Protein AF-A0A7V9B8F8-F1 (afdb_monomer_lite)

Radius of gyration: 20.04 Å; chains: 1; bounding box: 40×35×58 Å

Secondary structure (DSSP, 8-state):
-HHHHHHHHHHHHTTSTT-----------PPPP----TT--PPTT-S-------SSTTSSHHHHHHHHHHHHHHTT---------TT--HHHHHTT--SPPPEETTEEPPPP-

Foldseek 3Di:
DVVVVVVVVCVVCVPPPPDPDDDDDDADDDAQPPPDPVPDDDDPPDRDDDDQDDPDPPPCSLVVQQVVQVVCVVSVDDGDGDDPDPPDDSNCVVVVHPDDFDDDPNDTDGDDD

Structure (mmCIF, N/CA/C/O backbone):
data_AF-A0A7V9B8F8-F1
#
_entry.id   AF-A0A7V9B8F8-F1
#
loop_
_atom_site.group_PDB
_atom_site.id
_atom_site.type_symbol
_atom_site.label_atom_id
_atom_site.label_alt_id
_atom_site.label_comp_id
_atom_site.label_asym_id
_atom_site.label_entity_id
_atom_site.label_seq_id
_atom_site.pdbx_PDB_ins_code
_atom_site.Cartn_x
_atom_site.Cartn_y
_atom_site.Cartn_z
_atom_site.occupancy
_atom_site.B_iso_or_equiv
_atom_site.auth_seq_id
_atom_site.auth_comp_id
_atom_site.auth_asym_id
_atom_site.auth_atom_id
_atom_site.pdbx_PDB_model_num
ATOM 1 N N . MET A 1 1 ? 1.718 1.707 18.311 1.00 77.31 1 MET A N 1
ATOM 2 C CA . MET A 1 1 ? 0.585 2.654 18.493 1.00 77.31 1 MET A CA 1
ATOM 3 C C . MET A 1 1 ? -0.721 1.937 18.824 1.00 77.31 1 MET A C 1
ATOM 5 O O . MET A 1 1 ? -1.300 2.278 19.840 1.00 77.31 1 MET A O 1
ATOM 9 N N . ARG A 1 2 ? -1.179 0.956 18.026 1.00 84.50 2 ARG A N 1
ATOM 10 C CA . ARG A 1 2 ? -2.415 0.197 18.323 1.00 84.50 2 ARG A CA 1
ATOM 11 C C . ARG A 1 2 ? -2.358 -0.526 19.669 1.00 84.50 2 ARG A C 1
ATOM 13 O O . ARG A 1 2 ? -3.241 -0.325 20.482 1.00 84.50 2 ARG A O 1
ATOM 20 N N . GLU A 1 3 ? -1.273 -1.254 19.922 1.00 88.12 3 GLU A N 1
ATOM 21 C CA . GLU A 1 3 ? -1.045 -1.968 21.189 1.00 88.12 3 GLU A CA 1
ATOM 22 C C . GLU A 1 3 ? -1.066 -1.033 22.403 1.00 88.12 3 GLU A C 1
ATOM 24 O O . GLU A 1 3 ? -1.677 -1.344 23.417 1.00 88.12 3 GLU A O 1
ATOM 29 N N . ALA A 1 4 ? -0.440 0.143 22.285 1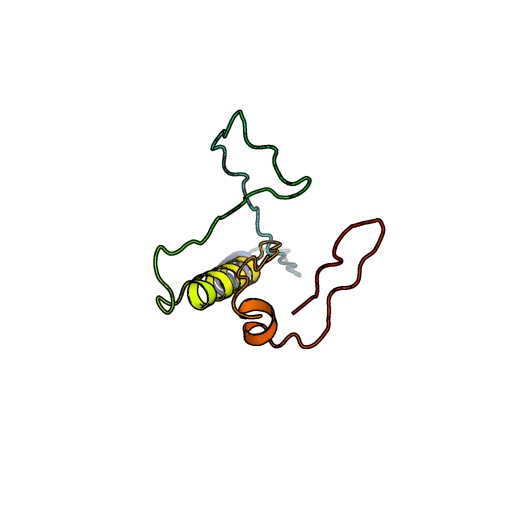.00 90.62 4 ALA A N 1
ATOM 30 C CA . ALA A 1 4 ? -0.463 1.151 23.340 1.00 90.62 4 ALA A CA 1
ATOM 31 C C . ALA A 1 4 ? -1.891 1.659 23.587 1.00 90.62 4 ALA A C 1
ATOM 33 O O . ALA A 1 4 ? -2.334 1.672 24.726 1.00 90.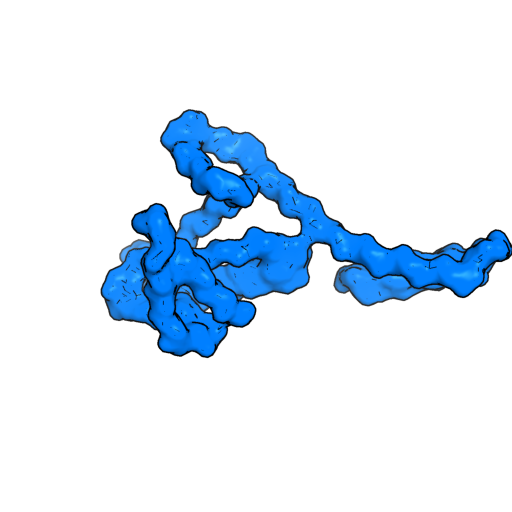62 4 ALA A O 1
ATOM 34 N N . LEU A 1 5 ? -2.634 1.994 22.523 1.00 89.94 5 LEU A N 1
ATOM 35 C CA . LEU A 1 5 ? -4.016 2.459 22.651 1.00 89.94 5 LEU A CA 1
ATOM 36 C C . LEU A 1 5 ? -4.927 1.380 23.247 1.00 89.94 5 LEU A C 1
ATOM 38 O O . LEU A 1 5 ? -5.769 1.680 24.082 1.00 89.94 5 LEU A O 1
ATOM 42 N N . GLU A 1 6 ? -4.761 0.126 22.829 1.00 92.38 6 GLU A N 1
ATOM 43 C CA . GLU A 1 6 ? -5.521 -0.997 23.369 1.00 92.38 6 GLU A CA 1
ATOM 44 C C . GLU A 1 6 ? -5.242 -1.192 24.858 1.00 92.38 6 GLU A C 1
ATOM 46 O O . GLU A 1 6 ? -6.182 -1.290 25.645 1.00 92.38 6 GLU A O 1
ATOM 51 N N . ARG A 1 7 ? -3.964 -1.207 25.250 1.00 92.69 7 ARG A N 1
ATOM 52 C CA . ARG A 1 7 ? -3.560 -1.314 26.654 1.00 92.69 7 ARG A CA 1
ATOM 53 C C . ARG A 1 7 ? -4.170 -0.189 27.487 1.00 92.69 7 ARG A C 1
ATOM 55 O O . ARG A 1 7 ? -4.726 -0.465 28.545 1.00 92.69 7 ARG A O 1
ATOM 62 N N . ASP A 1 8 ? -4.085 1.048 27.009 1.00 93.69 8 ASP A N 1
ATOM 63 C CA . ASP A 1 8 ? -4.559 2.218 27.749 1.00 93.69 8 ASP A CA 1
ATOM 64 C C . ASP A 1 8 ? -6.099 2.215 27.868 1.00 93.69 8 ASP A C 1
ATOM 66 O O . ASP A 1 8 ? -6.634 2.498 28.938 1.00 93.69 8 ASP A O 1
ATOM 70 N N . VAL A 1 9 ? -6.823 1.806 26.815 1.00 93.38 9 VAL A N 1
ATOM 71 C CA . VAL A 1 9 ? -8.290 1.649 26.857 1.00 93.38 9 VAL A CA 1
ATOM 72 C C . VAL A 1 9 ? -8.708 0.508 27.788 1.00 93.38 9 VAL A C 1
ATOM 74 O O . VAL A 1 9 ? -9.643 0.675 28.567 1.00 93.38 9 VAL A O 1
ATOM 77 N N . ARG A 1 10 ? -8.010 -0.635 27.758 1.00 91.19 10 ARG A N 1
ATOM 78 C CA . ARG A 1 10 ? -8.269 -1.753 28.682 1.00 91.19 10 ARG A CA 1
ATOM 79 C C . ARG A 1 10 ? -8.036 -1.343 30.134 1.00 91.19 10 ARG A C 1
ATOM 81 O O . ARG A 1 10 ? -8.884 -1.609 30.976 1.00 91.19 10 ARG A O 1
ATOM 88 N N . ALA A 1 11 ? -6.925 -0.663 30.412 1.00 91.38 11 ALA A N 1
ATOM 89 C CA . ALA A 1 11 ? -6.615 -0.176 31.752 1.00 91.38 11 ALA A CA 1
ATOM 90 C C . ALA A 1 11 ? -7.694 0.789 32.269 1.00 91.38 11 ALA A C 1
ATOM 92 O O . ALA A 1 11 ? -8.131 0.648 33.404 1.00 91.38 11 ALA A O 1
ATOM 93 N N . ALA A 1 12 ? -8.171 1.714 31.429 1.00 91.56 12 ALA A N 1
ATOM 94 C CA . ALA A 1 12 ? -9.205 2.674 31.814 1.00 91.56 12 ALA A CA 1
ATOM 95 C C . ALA A 1 12 ? -10.592 2.043 32.039 1.00 91.56 12 ALA A C 1
ATOM 97 O O . ALA A 1 12 ? -11.380 2.574 32.818 1.00 91.56 12 ALA A O 1
ATOM 98 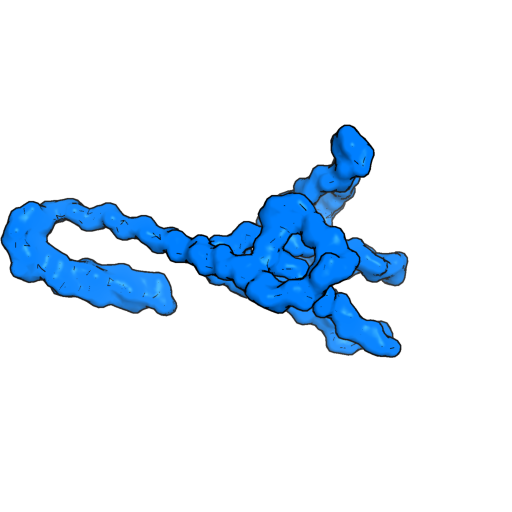N N . LEU A 1 13 ? -10.912 0.942 31.350 1.00 92.50 13 LEU A N 1
ATOM 99 C CA . LEU A 1 13 ? -12.223 0.290 31.439 1.00 92.50 13 LEU A CA 1
ATOM 100 C C . LEU A 1 13 ? -12.313 -0.781 32.534 1.00 92.50 13 LEU A C 1
ATOM 102 O O . LEU A 1 13 ? -13.424 -1.108 32.939 1.00 92.50 13 LEU A O 1
ATOM 106 N N . ASN A 1 14 ? -11.183 -1.288 33.041 1.00 87.44 14 ASN A N 1
ATOM 107 C CA . ASN A 1 14 ? -11.161 -2.279 34.126 1.00 87.44 14 ASN A CA 1
ATOM 108 C C . ASN A 1 14 ? -11.847 -1.788 35.411 1.00 87.44 14 ASN A C 1
ATOM 110 O O . ASN A 1 14 ? -12.454 -2.587 36.118 1.00 87.44 14 ASN A O 1
ATOM 114 N N . ASP A 1 15 ? -11.774 -0.487 35.698 1.00 86.69 15 ASP A N 1
ATOM 115 C CA . ASP A 1 15 ? -12.326 0.100 36.925 1.00 86.69 15 ASP A CA 1
ATOM 116 C C . ASP A 1 15 ? -13.780 0.581 36.761 1.00 86.69 15 ASP A C 1
ATOM 118 O O . ASP A 1 15 ? -14.332 1.205 37.669 1.00 86.69 15 ASP A O 1
ATOM 122 N N . VAL A 1 16 ? -14.419 0.319 35.612 1.00 91.50 16 VAL A N 1
ATOM 123 C CA . VAL A 1 16 ? -15.799 0.744 35.336 1.00 91.50 16 VAL A CA 1
ATOM 124 C C . VAL A 1 16 ? -16.779 -0.363 35.747 1.00 91.50 16 VAL A C 1
ATOM 126 O O . VAL A 1 16 ? -16.829 -1.411 35.097 1.00 91.50 16 VAL A O 1
ATOM 129 N N . PRO A 1 17 ? -17.615 -0.151 36.784 1.00 90.75 17 PRO A N 1
ATOM 130 C CA . PRO A 1 17 ? -18.586 -1.153 37.209 1.00 90.75 17 PRO A CA 1
ATOM 131 C C . PRO A 1 17 ? -19.592 -1.474 36.096 1.00 90.75 17 PRO A C 1
ATOM 133 O O . PRO A 1 17 ? -20.163 -0.571 35.486 1.00 90.75 17 PRO A O 1
ATOM 136 N N . GLY A 1 18 ? -19.838 -2.765 35.859 1.00 91.19 18 GLY A N 1
ATOM 137 C CA . GLY A 1 18 ? -20.802 -3.248 34.861 1.00 91.19 18 GLY A CA 1
ATOM 138 C C . GLY A 1 18 ? -20.235 -3.471 33.453 1.00 91.19 18 GLY A C 1
ATOM 139 O O . GLY A 1 18 ? -20.982 -3.883 32.568 1.00 91.19 18 GLY A O 1
ATOM 140 N N . VAL A 1 19 ? -18.938 -3.237 33.229 1.00 90.12 19 VAL A N 1
ATOM 141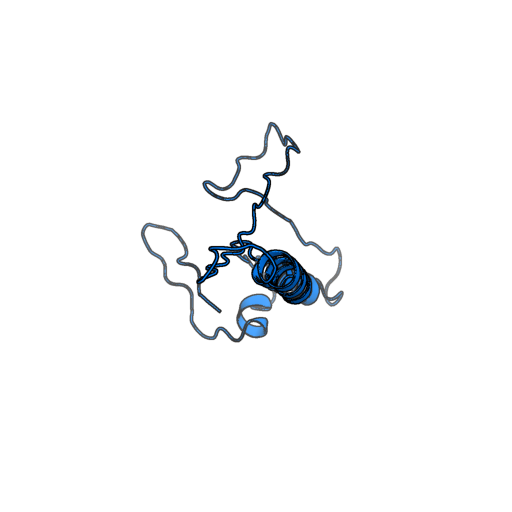 C CA . VAL A 1 19 ? -18.258 -3.611 31.979 1.00 90.12 19 VAL A CA 1
ATOM 142 C C . VAL A 1 19 ? -17.623 -4.993 32.142 1.00 90.12 19 VAL A C 1
ATOM 144 O O . VAL A 1 19 ? -16.596 -5.138 32.791 1.00 90.12 19 VAL A O 1
ATOM 147 N N . GLU A 1 20 ? -18.229 -6.016 31.539 1.00 87.62 20 GLU A N 1
ATOM 148 C CA . GLU A 1 20 ? -17.719 -7.400 31.593 1.00 87.62 20 GLU A CA 1
ATOM 149 C C . GLU A 1 20 ? -16.904 -7.780 30.351 1.00 87.62 20 GLU A C 1
ATOM 151 O O . GLU A 1 20 ? -15.946 -8.548 30.423 1.00 87.62 20 GLU A O 1
ATOM 156 N N . THR A 1 21 ? -17.271 -7.228 29.192 1.00 87.88 21 THR A N 1
ATOM 157 C CA . THR A 1 21 ? -16.666 -7.566 27.900 1.00 87.88 21 THR A CA 1
ATOM 158 C C . THR A 1 21 ? -16.329 -6.320 27.103 1.00 87.88 21 THR A C 1
ATOM 160 O O . THR A 1 21 ? -17.136 -5.396 27.007 1.00 87.88 21 THR A O 1
ATOM 163 N N . LEU A 1 22 ? -15.159 -6.337 26.467 1.00 88.12 22 LEU A N 1
ATOM 164 C CA . LEU A 1 22 ? -14.666 -5.255 25.626 1.00 88.12 22 LEU A CA 1
ATOM 165 C C . LEU A 1 22 ? -14.295 -5.786 24.239 1.00 88.12 22 LEU A C 1
ATOM 167 O O . LEU A 1 22 ? -13.323 -6.530 24.099 1.00 88.12 22 LEU A O 1
ATOM 171 N N . ASP A 1 23 ? -15.040 -5.350 23.224 1.00 89.69 23 ASP A N 1
ATOM 172 C CA . ASP A 1 23 ? -14.719 -5.561 21.811 1.00 89.69 23 ASP A CA 1
ATOM 173 C C . ASP A 1 23 ? -14.135 -4.269 21.214 1.00 89.69 23 ASP A C 1
ATOM 175 O O . ASP A 1 23 ? -14.796 -3.227 21.164 1.00 89.69 23 ASP A O 1
ATOM 179 N N . LEU A 1 24 ? -12.868 -4.322 20.793 1.00 89.88 24 LEU A N 1
ATOM 180 C CA . LEU A 1 24 ? -12.138 -3.182 20.242 1.00 89.88 24 LEU A CA 1
ATOM 181 C C . LEU A 1 24 ? -11.843 -3.391 18.762 1.00 89.88 24 LEU A C 1
ATOM 183 O O . LEU A 1 24 ? -11.046 -4.240 18.374 1.00 89.88 24 LEU A O 1
ATOM 187 N N . THR A 1 25 ? -12.410 -2.520 17.927 1.00 90.31 25 THR A N 1
ATOM 188 C CA . THR A 1 25 ? -12.138 -2.498 16.487 1.00 90.31 25 THR A CA 1
ATOM 189 C C . THR A 1 25 ? -11.384 -1.232 16.087 1.00 90.31 25 THR A C 1
ATOM 191 O O . THR A 1 25 ? -11.920 -0.124 16.120 1.00 90.31 25 THR A O 1
ATOM 194 N N . PHE A 1 26 ? -10.154 -1.395 15.602 1.00 88.94 26 PHE A N 1
ATOM 195 C CA . PHE A 1 26 ? -9.354 -0.297 15.058 1.00 88.94 26 PHE A CA 1
ATOM 196 C C . PHE A 1 26 ? -9.611 -0.110 13.563 1.00 88.94 26 PHE A C 1
ATOM 198 O O . PHE A 1 26 ? -9.411 -1.029 12.769 1.00 88.94 26 PHE A O 1
ATOM 205 N N . ARG A 1 27 ? -9.992 1.105 13.152 1.00 90.00 27 ARG A N 1
ATOM 206 C CA . ARG A 1 27 ? -10.204 1.452 11.738 1.00 90.00 27 ARG A CA 1
ATOM 207 C C . ARG A 1 27 ? -9.296 2.590 11.299 1.00 90.00 27 ARG A C 1
ATOM 209 O O . ARG A 1 27 ? -9.147 3.586 12.001 1.00 90.00 27 ARG A O 1
ATOM 216 N N . THR A 1 28 ? -8.767 2.481 10.085 1.00 91.38 28 THR A N 1
ATOM 217 C CA . THR A 1 28 ? -8.013 3.561 9.444 1.00 91.38 28 THR A CA 1
ATOM 218 C C . THR A 1 28 ? -8.944 4.376 8.553 1.00 91.38 28 THR A C 1
ATOM 220 O O . THR A 1 28 ? -9.536 3.865 7.602 1.00 91.38 28 THR A O 1
ATOM 223 N N . LYS A 1 29 ? -9.066 5.679 8.826 1.00 93.31 29 LYS A N 1
ATOM 224 C CA . LYS A 1 29 ? -9.802 6.609 7.958 1.00 93.31 29 LYS A CA 1
ATOM 225 C C . LYS A 1 29 ? -8.834 7.329 7.023 1.00 93.31 29 LYS A C 1
ATOM 227 O O . LYS A 1 29 ? -8.326 8.399 7.346 1.00 93.31 29 LYS A O 1
ATOM 232 N N . VAL A 1 30 ? -8.622 6.767 5.832 1.00 93.44 30 VAL A N 1
ATOM 233 C CA . VAL A 1 30 ? -7.864 7.442 4.764 1.00 93.44 30 VAL A CA 1
ATOM 234 C C . VAL A 1 30 ? -8.654 8.662 4.287 1.00 93.44 30 VAL A C 1
ATOM 236 O O . VAL A 1 30 ? -9.781 8.519 3.792 1.00 93.44 30 VAL A O 1
ATOM 239 N N . ARG A 1 31 ? -8.068 9.850 4.452 1.00 91.62 31 ARG A N 1
ATOM 240 C CA . ARG A 1 31 ? -8.595 11.118 3.931 1.00 91.62 31 ARG A CA 1
ATOM 241 C C . ARG A 1 31 ? -8.202 11.251 2.459 1.00 91.62 31 ARG A C 1
ATOM 243 O O . ARG A 1 31 ? -7.102 10.848 2.090 1.00 91.62 31 ARG A O 1
ATOM 250 N N . ALA A 1 32 ? -9.102 11.773 1.630 1.00 87.88 32 ALA A N 1
ATOM 251 C CA . ALA A 1 32 ? -8.733 12.199 0.284 1.00 87.88 32 ALA A CA 1
ATOM 252 C C . ALA A 1 32 ? -7.878 13.463 0.399 1.00 87.88 32 ALA A C 1
ATOM 254 O O . ALA A 1 32 ? -8.176 14.323 1.237 1.00 87.88 32 ALA A O 1
ATOM 255 N N . SER A 1 33 ? -6.819 13.576 -0.398 1.00 80.81 33 SER A N 1
ATOM 256 C CA . SER A 1 33 ? -6.084 14.827 -0.478 1.00 80.81 33 SER A CA 1
ATOM 257 C C . SER A 1 33 ? -7.026 15.859 -1.099 1.00 80.81 33 SER A C 1
ATOM 259 O O . SER A 1 33 ? -7.536 15.690 -2.202 1.00 80.81 33 SER A O 1
ATOM 261 N N . GLY A 1 34 ? -7.301 16.939 -0.368 1.00 65.81 34 GLY A N 1
ATOM 262 C CA . GLY A 1 34 ? -8.046 18.090 -0.893 1.00 65.81 34 GLY A CA 1
ATOM 263 C C . GLY A 1 34 ? -7.252 18.881 -1.937 1.00 65.81 34 GLY A C 1
ATOM 264 O O . GLY A 1 34 ? -7.649 19.982 -2.299 1.00 65.81 34 GLY A O 1
ATOM 265 N N . ALA A 1 35 ? -6.113 18.346 -2.390 1.00 59.28 35 ALA A N 1
ATOM 266 C CA . ALA A 1 35 ? -5.292 18.916 -3.436 1.00 59.28 35 ALA A CA 1
ATOM 267 C C . ALA A 1 35 ? -6.028 18.743 -4.766 1.00 59.28 35 ALA A C 1
ATOM 269 O O . ALA A 1 35 ? -5.836 17.768 -5.494 1.00 59.28 35 ALA A O 1
ATOM 270 N N . GLY A 1 36 ? -6.903 19.705 -5.049 1.00 55.97 36 GLY A N 1
ATOM 271 C CA . GLY A 1 36 ? -7.482 19.911 -6.359 1.00 55.97 36 GLY A CA 1
ATOM 272 C C . GLY A 1 36 ? -6.375 19.986 -7.401 1.00 55.97 36 GLY A C 1
ATOM 273 O O . GLY A 1 36 ? -5.642 20.965 -7.495 1.00 55.97 36 GLY A O 1
ATOM 274 N N . ARG A 1 37 ? -6.274 18.939 -8.210 1.00 57.88 37 ARG A N 1
ATOM 275 C CA . ARG A 1 37 ? -5.896 19.100 -9.606 1.00 57.88 37 ARG A CA 1
ATOM 276 C C . ARG A 1 37 ? -7.212 19.183 -10.354 1.00 57.88 37 ARG A C 1
ATOM 278 O O . ARG A 1 37 ? -7.837 18.153 -10.580 1.00 57.88 37 ARG A O 1
ATOM 285 N N . SER A 1 38 ? -7.645 20.404 -10.660 1.00 55.16 38 SER A N 1
ATOM 286 C CA . SER A 1 38 ? -8.881 20.684 -11.404 1.00 55.16 38 SER A CA 1
ATOM 287 C C . SER A 1 38 ? -8.964 19.914 -12.726 1.00 55.16 38 SER A C 1
ATOM 289 O O . SER A 1 38 ? -10.063 19.590 -13.157 1.00 55.16 38 SER A O 1
ATOM 291 N N . ASP A 1 39 ? -7.813 19.539 -13.297 1.00 60.25 39 ASP A N 1
ATOM 292 C CA . ASP A 1 39 ? -7.717 18.910 -14.619 1.00 60.25 39 ASP A CA 1
ATOM 293 C C . ASP A 1 39 ? -7.262 17.440 -14.600 1.00 60.25 39 ASP A C 1
ATOM 295 O O . ASP A 1 39 ? -7.164 16.805 -15.650 1.00 60.25 39 ASP A O 1
ATOM 299 N N . ALA A 1 40 ? -6.965 16.858 -13.431 1.00 63.69 40 ALA A N 1
ATOM 300 C CA . ALA A 1 40 ? -6.601 15.443 -13.365 1.00 63.69 40 ALA A CA 1
ATOM 301 C C . ALA A 1 40 ? -7.867 14.601 -13.222 1.00 63.69 40 ALA A C 1
ATOM 303 O O . ALA A 1 40 ? -8.530 14.670 -12.191 1.00 63.69 40 ALA A O 1
ATOM 304 N N . GLN A 1 41 ? -8.180 13.767 -14.220 1.00 69.06 41 GLN A N 1
ATOM 305 C CA . GLN A 1 41 ? -9.228 12.758 -14.072 1.00 69.06 41 GLN A CA 1
ATOM 306 C C . GLN A 1 41 ? -8.820 11.776 -12.960 1.00 69.06 41 GLN A C 1
ATOM 308 O O . GLN A 1 41 ? -7.842 11.039 -13.123 1.00 69.06 41 GLN A O 1
ATOM 313 N N . PRO A 1 42 ? -9.516 11.760 -11.810 1.00 75.69 42 PRO A N 1
ATOM 314 C CA . PRO A 1 42 ? -9.156 10.873 -10.719 1.00 75.69 42 PRO A CA 1
ATOM 315 C C . PRO A 1 42 ? -9.483 9.424 -11.093 1.00 75.69 42 PRO A C 1
ATOM 317 O O . PRO A 1 42 ? -10.509 9.137 -11.713 1.00 75.69 42 PRO A O 1
ATOM 320 N N . ILE A 1 43 ? -8.637 8.484 -10.666 1.00 85.19 43 ILE A N 1
ATOM 321 C CA . ILE A 1 43 ? -8.933 7.055 -10.810 1.00 85.19 43 ILE A CA 1
ATOM 322 C C . ILE A 1 43 ? -10.153 6.740 -9.936 1.00 85.19 43 ILE A C 1
ATOM 324 O O . ILE A 1 43 ? -10.130 6.930 -8.717 1.00 85.19 43 ILE A O 1
ATOM 328 N N . LYS A 1 44 ? -11.237 6.258 -10.555 1.00 85.56 44 LYS A N 1
ATOM 329 C CA . LYS A 1 44 ? -12.495 5.956 -9.858 1.00 85.56 44 LYS A CA 1
ATOM 330 C C . LYS A 1 44 ? -12.245 5.017 -8.671 1.00 85.56 44 LYS A C 1
ATOM 332 O O . LYS A 1 44 ? -11.715 3.924 -8.836 1.00 85.56 44 LYS A O 1
ATOM 337 N N . GLY A 1 45 ? -12.675 5.434 -7.479 1.00 88.25 45 GLY A N 1
ATOM 338 C CA . GLY A 1 45 ? -12.537 4.657 -6.241 1.00 88.25 45 GLY A CA 1
ATOM 339 C C . GLY A 1 45 ? -11.197 4.820 -5.511 1.00 88.25 45 GLY A C 1
ATOM 340 O O . GLY A 1 45 ? -11.050 4.286 -4.412 1.00 88.25 45 GLY A O 1
ATOM 341 N N . VAL A 1 46 ? -10.247 5.583 -6.061 1.00 91.00 46 VAL A N 1
ATOM 342 C CA . VAL A 1 46 ? -8.950 5.865 -5.430 1.00 91.00 46 VAL A CA 1
ATOM 343 C C . VAL A 1 46 ? -8.988 7.242 -4.770 1.00 91.00 46 VAL A C 1
ATOM 345 O O . VAL A 1 46 ? -9.261 8.248 -5.415 1.00 91.00 46 VAL A O 1
ATOM 348 N N . LYS A 1 47 ? -8.714 7.292 -3.461 1.00 91.44 47 LYS A N 1
ATOM 349 C CA . LYS A 1 47 ? -8.728 8.547 -2.684 1.00 91.44 47 LYS A CA 1
ATOM 350 C C . LYS A 1 47 ? -7.493 9.416 -2.905 1.00 91.44 47 LYS A C 1
ATOM 352 O O . LYS A 1 47 ? -7.588 10.628 -2.772 1.00 91.44 47 LYS A O 1
ATOM 357 N N . ASN A 1 48 ? -6.342 8.790 -3.151 1.00 92.00 48 ASN A N 1
ATOM 358 C CA . ASN A 1 48 ? -5.044 9.446 -3.275 1.00 92.00 48 ASN A CA 1
ATOM 359 C C . ASN A 1 48 ? -4.207 8.718 -4.328 1.00 92.00 48 ASN A C 1
ATOM 361 O O . ASN A 1 48 ? -4.084 7.497 -4.260 1.00 92.00 48 ASN A O 1
ATOM 365 N N . THR A 1 49 ? -3.592 9.472 -5.236 1.00 91.38 49 THR A N 1
ATOM 366 C CA . THR A 1 49 ? -2.665 8.952 -6.250 1.00 91.38 49 THR A CA 1
ATOM 367 C C . THR A 1 49 ? -1.287 9.551 -6.000 1.00 91.38 49 THR A C 1
ATOM 369 O O . THR A 1 49 ? -1.147 10.774 -5.973 1.00 91.38 49 THR A O 1
ATOM 372 N N . ILE A 1 50 ? -0.274 8.704 -5.812 1.00 92.25 50 ILE A N 1
ATOM 373 C CA . ILE A 1 50 ? 1.107 9.120 -5.538 1.00 92.25 50 ILE A CA 1
ATOM 374 C C . ILE A 1 50 ? 1.973 8.677 -6.715 1.00 92.25 50 ILE A C 1
ATOM 376 O O . ILE A 1 50 ? 2.059 7.489 -7.006 1.00 92.25 50 ILE A O 1
ATOM 380 N N . ALA A 1 51 ? 2.608 9.634 -7.389 1.00 92.38 51 ALA A N 1
ATOM 381 C CA . ALA A 1 51 ? 3.578 9.347 -8.440 1.00 92.38 51 ALA A CA 1
ATOM 382 C C . ALA A 1 51 ? 4.985 9.272 -7.834 1.00 92.38 51 ALA A C 1
ATOM 384 O O . ALA A 1 51 ? 5.415 10.208 -7.159 1.00 92.38 51 ALA A O 1
ATOM 385 N N . VAL A 1 52 ? 5.701 8.177 -8.093 1.00 92.06 52 VAL A N 1
ATOM 386 C CA . VAL A 1 52 ? 7.100 7.986 -7.685 1.00 92.06 52 VAL A CA 1
ATOM 387 C C . VAL A 1 52 ? 7.954 7.915 -8.948 1.00 92.06 52 VAL A C 1
ATOM 389 O O . VAL A 1 52 ? 7.788 7.008 -9.759 1.00 92.06 52 VAL A O 1
ATOM 392 N N . ALA A 1 53 ? 8.856 8.878 -9.133 1.00 91.88 53 ALA A N 1
ATOM 393 C CA . ALA A 1 53 ? 9.665 9.017 -10.344 1.00 91.88 53 ALA A CA 1
ATOM 394 C C . ALA A 1 53 ? 11.134 9.316 -10.011 1.00 91.88 53 ALA A C 1
ATOM 396 O O . ALA A 1 53 ? 11.441 9.852 -8.947 1.00 91.88 53 ALA A O 1
ATOM 397 N N . SER A 1 54 ? 12.041 8.997 -10.938 1.00 88.75 54 SER A N 1
ATOM 398 C CA . SER A 1 54 ? 13.459 9.361 -10.864 1.00 88.75 54 SER A CA 1
ATOM 399 C C . SER A 1 54 ? 13.984 9.819 -12.222 1.00 88.75 54 SER A C 1
ATOM 401 O O . SER A 1 54 ? 13.565 9.314 -13.257 1.00 88.75 54 SER A O 1
ATOM 403 N N . GLY A 1 55 ? 14.934 10.760 -12.221 1.00 86.88 55 GLY A N 1
ATOM 404 C CA . GLY A 1 55 ? 15.581 11.241 -13.451 1.00 86.88 55 GLY A CA 1
ATOM 405 C C . GLY A 1 55 ? 16.730 10.360 -13.957 1.00 86.88 55 GLY A C 1
ATOM 406 O O . GLY A 1 55 ? 17.321 10.660 -14.987 1.00 86.88 55 GLY A O 1
ATOM 407 N N . LYS A 1 56 ? 17.094 9.307 -13.213 1.00 83.75 56 LYS A N 1
ATOM 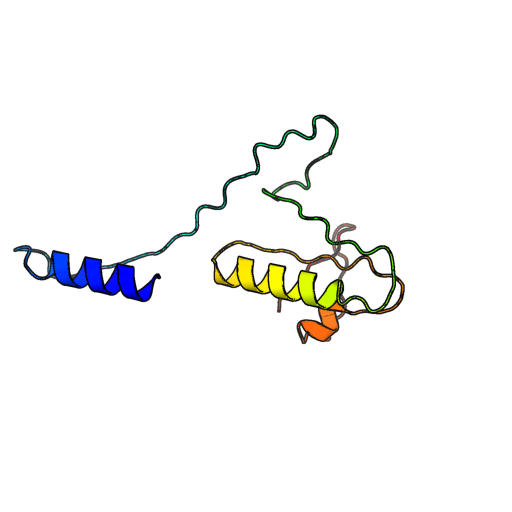408 C CA . LYS A 1 56 ? 18.194 8.381 -13.521 1.00 83.75 56 LYS A CA 1
ATOM 409 C C . LYS A 1 56 ? 17.823 6.956 -13.099 1.00 83.75 56 LYS A C 1
ATOM 411 O O . LYS A 1 56 ? 17.020 6.775 -12.177 1.00 83.75 56 LYS A O 1
ATOM 416 N N . GLY A 1 57 ? 18.426 5.963 -13.755 1.00 83.94 57 GLY A N 1
ATOM 417 C CA . GLY A 1 57 ? 18.335 4.552 -13.368 1.00 83.94 57 GLY A CA 1
ATOM 418 C C . GLY A 1 57 ? 19.158 4.243 -12.112 1.00 83.94 57 GLY A C 1
ATOM 419 O O . GLY A 1 57 ? 20.101 4.961 -11.790 1.00 83.94 57 GLY A O 1
ATOM 420 N N . GLY A 1 58 ? 18.787 3.191 -11.379 1.00 84.31 58 GLY A N 1
ATOM 421 C CA . GLY A 1 58 ? 19.567 2.687 -10.237 1.00 84.31 58 GLY A CA 1
ATOM 422 C C . GLY A 1 58 ? 19.458 3.476 -8.925 1.00 84.31 58 GLY A C 1
ATOM 423 O O . GLY A 1 58 ? 20.061 3.081 -7.938 1.00 84.31 58 GLY A O 1
ATOM 424 N N . VAL A 1 59 ? 18.660 4.547 -8.854 1.00 89.88 59 VAL A N 1
ATOM 425 C CA . VAL A 1 59 ? 18.537 5.381 -7.634 1.00 89.88 59 VAL A CA 1
ATOM 426 C C . VAL A 1 59 ? 17.606 4.807 -6.552 1.00 89.88 59 VAL A C 1
ATOM 428 O O . VAL A 1 59 ? 17.293 5.489 -5.582 1.00 89.88 59 VAL A O 1
ATOM 431 N N . GLY A 1 60 ? 17.097 3.585 -6.733 1.00 90.50 60 GLY A N 1
ATOM 432 C CA . GLY A 1 60 ? 16.196 2.943 -5.767 1.00 90.50 60 GLY A CA 1
ATOM 433 C C . GLY A 1 60 ? 14.719 3.353 -5.859 1.00 90.50 60 GLY A C 1
ATOM 434 O O . GLY A 1 60 ? 13.969 3.116 -4.917 1.00 90.50 60 GLY A O 1
ATOM 435 N N . LYS A 1 61 ? 14.265 3.927 -6.987 1.00 93.00 61 LYS A N 1
ATOM 436 C CA . LYS A 1 61 ? 12.854 4.313 -7.224 1.00 93.00 61 LYS A CA 1
ATOM 437 C C . LYS A 1 61 ? 11.863 3.210 -6.826 1.00 93.00 61 LYS A C 1
ATOM 439 O O . LYS A 1 61 ? 10.942 3.461 -6.055 1.00 93.00 61 LYS A O 1
ATOM 444 N N . SER A 1 62 ? 12.054 1.997 -7.347 1.00 91.69 62 SER A N 1
ATOM 445 C CA . SER A 1 62 ? 11.134 0.879 -7.108 1.00 91.69 62 SER A CA 1
ATOM 446 C C . SER A 1 62 ? 11.174 0.404 -5.657 1.00 91.69 62 SER A C 1
ATOM 448 O O . SER A 1 62 ? 10.126 0.141 -5.079 1.00 91.69 62 SER A O 1
ATOM 450 N N . THR A 1 63 ? 12.352 0.414 -5.025 1.00 92.81 63 THR A N 1
ATOM 451 C CA . THR A 1 63 ? 12.508 0.120 -3.593 1.00 92.81 63 THR A CA 1
ATOM 452 C C . THR A 1 63 ? 11.680 1.075 -2.739 1.00 92.81 63 THR A C 1
ATOM 454 O O . THR A 1 63 ? 10.957 0.634 -1.845 1.00 92.81 63 THR A O 1
ATOM 457 N N . VAL A 1 64 ? 11.743 2.379 -3.031 1.00 94.69 64 VAL A N 1
ATOM 458 C CA . VAL A 1 64 ? 10.950 3.392 -2.320 1.00 94.69 64 VAL A CA 1
ATOM 459 C C . VAL A 1 64 ? 9.457 3.207 -2.593 1.00 94.69 64 VAL A C 1
ATOM 461 O O . VAL A 1 64 ? 8.668 3.239 -1.653 1.00 94.69 64 VAL A O 1
ATOM 464 N N . ALA A 1 65 ? 9.059 2.969 -3.847 1.00 95.06 65 ALA A N 1
ATOM 465 C CA . ALA A 1 65 ? 7.655 2.772 -4.213 1.00 95.06 65 ALA A CA 1
ATOM 466 C C . ALA A 1 65 ? 7.027 1.556 -3.504 1.00 95.06 65 ALA A C 1
ATOM 468 O O . ALA A 1 65 ? 5.943 1.675 -2.931 1.00 95.06 65 ALA A O 1
ATOM 469 N N . VAL A 1 66 ? 7.728 0.417 -3.486 1.00 95.44 66 VAL A N 1
ATOM 470 C CA . VAL A 1 66 ? 7.288 -0.816 -2.816 1.00 95.44 66 VAL A CA 1
ATOM 471 C C . VAL A 1 66 ? 7.176 -0.611 -1.307 1.00 95.44 66 VAL A C 1
ATOM 473 O O . VAL A 1 66 ? 6.125 -0.876 -0.728 1.00 95.44 66 VAL A O 1
ATOM 476 N N . ASN A 1 67 ? 8.212 -0.069 -0.661 1.00 96.75 67 ASN A N 1
ATOM 477 C CA . ASN A 1 67 ? 8.185 0.132 0.792 1.00 96.75 67 ASN A CA 1
ATOM 478 C C . ASN A 1 67 ? 7.127 1.156 1.217 1.00 96.75 67 ASN A C 1
ATOM 480 O O . ASN A 1 67 ? 6.492 0.985 2.259 1.00 96.75 67 ASN A O 1
ATOM 484 N N . LEU A 1 68 ? 6.890 2.192 0.406 1.00 97.31 68 LEU A N 1
ATOM 485 C CA . LEU A 1 68 ? 5.802 3.137 0.640 1.00 97.31 68 LEU A CA 1
ATOM 486 C C . LEU A 1 68 ? 4.437 2.439 0.559 1.00 97.31 68 LEU A C 1
ATOM 488 O O . LEU A 1 68 ? 3.603 2.642 1.442 1.00 97.31 68 LEU A O 1
ATOM 492 N N . ALA A 1 69 ? 4.216 1.600 -0.457 1.00 96.69 69 ALA A N 1
ATOM 493 C CA . ALA A 1 69 ? 2.976 0.843 -0.606 1.00 96.69 69 ALA A CA 1
ATOM 494 C C . ALA A 1 69 ? 2.737 -0.106 0.583 1.00 96.69 69 ALA A C 1
ATOM 496 O O . ALA A 1 69 ? 1.662 -0.067 1.187 1.00 96.69 69 ALA A O 1
ATOM 497 N N . VAL A 1 70 ? 3.756 -0.880 0.974 1.00 96.56 70 VAL A N 1
ATOM 498 C CA . VAL A 1 70 ? 3.701 -1.798 2.127 1.00 96.56 70 VAL A CA 1
ATOM 499 C C . VAL A 1 70 ? 3.431 -1.040 3.427 1.00 96.56 70 VAL A C 1
ATOM 501 O O . VAL A 1 70 ? 2.546 -1.422 4.189 1.00 96.56 70 VAL A O 1
ATOM 504 N N . SER A 1 71 ? 4.123 0.076 3.664 1.00 96.88 71 SER A N 1
ATOM 505 C CA . SER A 1 71 ? 3.942 0.874 4.886 1.00 96.88 71 SER A CA 1
ATOM 506 C C . SER A 1 71 ? 2.529 1.458 4.990 1.00 96.88 71 SER A C 1
ATOM 508 O O . SER A 1 71 ? 1.923 1.455 6.063 1.00 96.88 71 SER A O 1
ATOM 510 N N . LEU A 1 72 ? 1.963 1.935 3.875 1.00 96.44 72 LEU A N 1
ATOM 511 C CA . LEU A 1 72 ? 0.582 2.425 3.830 1.00 96.44 72 LEU A CA 1
ATOM 512 C C . LEU A 1 72 ? -0.434 1.296 4.063 1.00 96.44 72 LEU A C 1
ATOM 514 O O . LEU A 1 72 ? -1.421 1.504 4.774 1.00 96.44 72 LEU A O 1
ATOM 518 N N . ALA A 1 73 ? -0.185 0.107 3.509 1.00 95.31 73 ALA A N 1
ATOM 519 C CA . ALA A 1 73 ? -1.019 -1.070 3.739 1.00 95.31 73 ALA A CA 1
ATOM 520 C C . ALA A 1 73 ? -0.980 -1.506 5.214 1.00 95.31 73 ALA A C 1
ATOM 522 O O . ALA A 1 73 ? -2.032 -1.683 5.828 1.00 95.31 73 ALA A O 1
ATOM 523 N N . GLN A 1 74 ? 0.208 -1.555 5.828 1.00 93.69 74 GLN A N 1
ATOM 524 C CA . GLN A 1 74 ? 0.384 -1.834 7.262 1.00 93.69 74 GLN A CA 1
ATOM 525 C C . GLN A 1 74 ? -0.275 -0.771 8.157 1.00 93.69 74 GLN A C 1
ATOM 527 O O . GLN A 1 74 ? -0.814 -1.086 9.219 1.00 93.69 74 GLN A O 1
ATOM 532 N N . ALA A 1 75 ? -0.320 0.488 7.711 1.00 92.69 75 ALA A N 1
ATOM 533 C CA . ALA A 1 75 ? -1.085 1.544 8.375 1.00 92.69 75 ALA A CA 1
ATOM 534 C C . ALA A 1 75 ? -2.618 1.378 8.226 1.00 92.69 75 ALA A C 1
ATOM 536 O O . ALA A 1 75 ? -3.391 2.124 8.837 1.00 92.69 75 ALA A O 1
ATOM 537 N N . GLY A 1 76 ? -3.085 0.391 7.456 1.00 93.00 76 GLY A N 1
ATOM 538 C CA . GLY A 1 76 ? -4.493 0.044 7.257 1.00 93.00 76 GLY A CA 1
ATOM 539 C C . GLY A 1 76 ? -5.159 0.747 6.073 1.00 93.00 76 GLY A C 1
ATOM 540 O O . GLY A 1 76 ? -6.389 0.823 6.024 1.00 93.00 76 GLY A O 1
ATOM 541 N N . ALA A 1 77 ? -4.388 1.305 5.136 1.00 95.69 77 ALA A N 1
ATOM 542 C CA . ALA A 1 77 ? -4.935 1.798 3.876 1.00 95.69 77 ALA A CA 1
ATOM 543 C C . ALA A 1 77 ? -5.158 0.643 2.885 1.00 95.69 77 ALA A C 1
ATOM 545 O O . ALA A 1 77 ? -4.385 -0.307 2.839 1.00 95.69 77 ALA A O 1
ATOM 546 N N . LYS A 1 78 ? -6.182 0.759 2.030 1.00 95.00 78 LYS A N 1
ATOM 547 C CA . LYS A 1 78 ? -6.278 -0.068 0.821 1.00 95.00 78 LYS A CA 1
ATOM 548 C C . LYS A 1 78 ? -5.352 0.532 -0.235 1.00 95.00 78 LYS A C 1
ATOM 550 O O . LYS A 1 78 ? -5.556 1.683 -0.626 1.00 95.00 78 LYS A O 1
ATOM 555 N N . VAL A 1 79 ? -4.353 -0.229 -0.664 1.00 96.25 79 VAL A N 1
ATOM 556 C CA . VAL A 1 79 ? -3.280 0.241 -1.548 1.00 96.25 79 VAL A CA 1
ATOM 557 C C . VAL A 1 79 ? -3.274 -0.585 -2.827 1.00 96.25 79 VAL A C 1
ATOM 559 O O . VAL A 1 79 ? -3.486 -1.789 -2.786 1.00 96.25 79 VAL A O 1
ATOM 562 N N . GLY A 1 80 ? -3.042 0.074 -3.960 1.00 94.62 80 GLY A N 1
ATOM 563 C CA . GLY A 1 80 ? -2.669 -0.573 -5.213 1.00 94.62 80 GLY A CA 1
ATOM 564 C C . GLY A 1 80 ? -1.326 -0.017 -5.675 1.00 94.62 80 GLY A C 1
ATOM 565 O O . GLY A 1 80 ? -1.071 1.177 -5.506 1.00 94.62 80 GLY A O 1
ATOM 566 N N . LEU A 1 81 ? -0.480 -0.875 -6.240 1.00 93.81 81 LEU A N 1
ATOM 567 C CA . LEU A 1 81 ? 0.824 -0.510 -6.787 1.00 93.81 81 LEU A CA 1
ATOM 568 C C . LEU A 1 81 ? 0.836 -0.826 -8.284 1.00 93.81 81 LEU A C 1
ATOM 570 O O . LEU A 1 81 ? 0.571 -1.955 -8.682 1.00 93.81 81 LEU A O 1
ATOM 574 N N . LEU A 1 82 ? 1.129 0.182 -9.105 1.00 91.44 82 LEU A N 1
ATOM 575 C CA . LEU A 1 82 ? 1.262 0.045 -10.552 1.00 91.44 82 LEU A CA 1
ATOM 576 C C . LEU A 1 82 ? 2.706 0.356 -10.940 1.00 91.44 82 LEU A C 1
ATOM 578 O O . LEU A 1 82 ? 3.165 1.480 -10.742 1.00 91.44 82 LEU A O 1
ATOM 582 N N . ASP A 1 83 ? 3.402 -0.634 -11.491 1.00 88.88 83 ASP A N 1
ATOM 583 C CA . ASP A 1 83 ? 4.737 -0.451 -12.058 1.00 88.88 83 ASP A CA 1
ATOM 584 C C . ASP A 1 83 ? 4.607 -0.099 -13.543 1.00 88.88 83 ASP A C 1
ATOM 586 O O . ASP A 1 83 ? 4.025 -0.856 -14.319 1.00 88.88 83 ASP A O 1
ATOM 590 N N . THR A 1 84 ? 5.113 1.070 -13.932 1.00 84.44 84 THR A N 1
ATOM 591 C CA . THR A 1 84 ? 5.158 1.522 -15.333 1.00 84.44 84 THR A CA 1
ATOM 592 C C . THR A 1 84 ? 6.586 1.548 -15.875 1.00 84.44 84 THR A C 1
ATOM 594 O O . THR A 1 84 ? 6.849 2.206 -16.882 1.00 84.44 84 THR A O 1
ATOM 597 N N . ASP A 1 85 ? 7.532 0.907 -15.185 1.00 78.62 85 ASP A N 1
ATOM 598 C CA . ASP A 1 85 ? 8.913 0.812 -15.639 1.00 78.62 85 ASP A CA 1
ATOM 599 C C . ASP A 1 85 ? 9.044 -0.234 -16.757 1.00 78.62 85 ASP A C 1
ATOM 601 O O . ASP A 1 85 ? 8.759 -1.416 -16.576 1.00 78.62 85 ASP A O 1
ATOM 605 N N . VAL A 1 86 ? 9.457 0.213 -17.944 1.00 69.94 86 VAL A N 1
ATOM 606 C CA . VAL A 1 86 ? 9.556 -0.629 -19.149 1.00 69.94 86 VAL A CA 1
ATOM 607 C C . VAL A 1 86 ? 10.801 -1.526 -19.108 1.00 69.94 86 VAL A C 1
ATOM 609 O O . VAL A 1 86 ? 10.844 -2.552 -19.783 1.00 69.94 86 VAL A O 1
ATOM 612 N N . TYR A 1 87 ? 11.813 -1.170 -18.307 1.00 65.88 87 TYR A N 1
ATOM 613 C CA . TYR A 1 87 ? 13.126 -1.825 -18.322 1.00 65.88 87 TYR A CA 1
ATOM 614 C C . TYR A 1 87 ? 13.244 -3.043 -17.385 1.00 65.88 87 TYR A C 1
ATOM 616 O O . TYR A 1 87 ? 14.310 -3.654 -17.316 1.00 65.88 87 TYR A O 1
ATOM 624 N N . GLY A 1 88 ? 12.161 -3.450 -16.711 1.00 61.56 88 GLY A N 1
ATOM 625 C CA . GLY A 1 88 ? 12.074 -4.748 -16.031 1.00 61.56 88 GLY A CA 1
ATOM 626 C C . GLY A 1 88 ? 10.978 -4.817 -14.957 1.00 61.56 88 GLY A C 1
ATOM 627 O O . GLY A 1 88 ? 10.648 -3.790 -14.367 1.00 61.56 88 GLY A O 1
ATOM 628 N N . PRO A 1 89 ? 10.425 -6.013 -14.662 1.00 62.69 89 PRO A N 1
ATOM 629 C CA . PRO A 1 89 ? 9.369 -6.201 -13.664 1.00 62.69 89 PRO A CA 1
ATOM 630 C C . PRO A 1 89 ? 9.934 -6.063 -12.246 1.00 62.69 89 PRO A C 1
ATOM 632 O O . PRO A 1 89 ?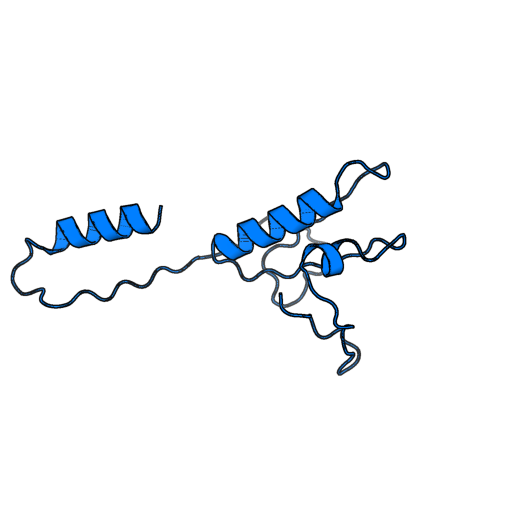 10.237 -7.049 -11.575 1.00 62.69 89 PRO A O 1
ATOM 635 N N . SER A 1 90 ? 10.110 -4.824 -11.792 1.00 75.56 90 SER A N 1
ATOM 636 C CA . SER A 1 90 ? 10.747 -4.548 -10.508 1.00 75.56 90 SER A CA 1
ATOM 637 C C . SER A 1 90 ? 9.786 -4.760 -9.341 1.00 75.56 90 SER A C 1
ATOM 639 O O . SER A 1 90 ? 10.141 -5.431 -8.375 1.00 75.56 90 SER A O 1
ATOM 641 N N . ALA A 1 91 ? 8.552 -4.259 -9.437 1.00 87.31 91 ALA A N 1
ATOM 642 C CA . ALA A 1 91 ? 7.623 -4.316 -8.313 1.00 87.31 91 ALA A CA 1
ATOM 643 C C . ALA A 1 91 ? 7.023 -5.713 -8.062 1.00 87.31 91 ALA A C 1
ATOM 645 O O . ALA A 1 91 ? 7.098 -6.149 -6.916 1.00 87.31 91 ALA A O 1
ATOM 646 N N . PRO A 1 92 ? 6.480 -6.455 -9.056 1.00 88.00 92 PRO A N 1
ATOM 647 C CA . PRO A 1 92 ? 5.906 -7.781 -8.792 1.00 88.00 92 PRO A CA 1
ATOM 648 C C . PRO A 1 92 ? 6.934 -8.748 -8.195 1.00 88.00 92 PRO A C 1
ATOM 650 O O . PRO A 1 92 ? 6.649 -9.419 -7.208 1.00 88.00 92 PRO A O 1
ATOM 653 N N . LEU A 1 93 ? 8.167 -8.719 -8.719 1.00 88.75 93 LEU A N 1
ATOM 654 C CA . LEU A 1 93 ? 9.282 -9.507 -8.201 1.00 88.75 93 LEU A CA 1
ATOM 655 C C . LEU A 1 93 ? 9.634 -9.126 -6.754 1.00 88.75 93 LEU A C 1
ATOM 657 O O . LEU A 1 93 ? 9.779 -10.008 -5.913 1.00 88.75 93 LEU A O 1
ATOM 661 N N . MET A 1 94 ? 9.744 -7.827 -6.443 1.00 91.25 94 MET A N 1
ATOM 662 C CA . MET A 1 94 ? 10.007 -7.352 -5.073 1.00 91.25 94 MET A CA 1
ATOM 663 C C . MET A 1 94 ? 8.880 -7.702 -4.094 1.00 91.25 94 MET A C 1
ATOM 665 O O . MET A 1 94 ? 9.143 -7.859 -2.905 1.00 91.25 94 MET A O 1
ATOM 669 N N . MET A 1 95 ? 7.646 -7.824 -4.585 1.00 92.31 95 MET A N 1
ATOM 670 C CA . MET A 1 95 ? 6.478 -8.234 -3.801 1.00 92.31 95 MET A CA 1
ATOM 671 C C . MET A 1 95 ? 6.344 -9.763 -3.682 1.00 92.31 95 MET A C 1
ATOM 673 O O . MET A 1 95 ? 5.416 -10.230 -3.035 1.00 92.31 95 MET A O 1
ATOM 677 N N . GLY A 1 96 ? 7.239 -10.550 -4.293 1.00 91.00 96 GLY A N 1
ATOM 678 C CA . GLY A 1 96 ? 7.171 -12.017 -4.271 1.00 91.00 96 GLY A CA 1
ATOM 679 C C . GLY A 1 96 ? 6.050 -12.612 -5.133 1.00 91.00 96 GLY A C 1
ATOM 680 O O . GLY A 1 96 ? 5.723 -13.789 -4.987 1.00 91.00 96 GLY A O 1
ATOM 681 N N . VAL A 1 97 ? 5.469 -11.822 -6.039 1.00 90.19 97 VAL A N 1
ATOM 682 C CA . VAL A 1 97 ? 4.367 -12.233 -6.912 1.00 90.19 97 VAL A CA 1
ATOM 683 C C . VAL A 1 97 ? 4.928 -12.759 -8.231 1.00 90.19 97 VAL A C 1
ATOM 685 O O . VAL A 1 97 ? 5.569 -12.026 -8.984 1.00 90.19 97 VAL A O 1
ATOM 688 N N . ASN A 1 98 ? 4.658 -14.032 -8.525 1.00 86.06 98 ASN A N 1
ATOM 689 C CA . ASN A 1 98 ? 5.150 -14.712 -9.731 1.00 86.06 98 ASN A CA 1
ATOM 690 C C . ASN A 1 98 ? 4.082 -14.866 -10.824 1.00 86.06 98 ASN A C 1
ATOM 692 O O . ASN A 1 98 ? 4.401 -15.214 -11.964 1.00 86.06 98 ASN A O 1
ATOM 696 N N . ASP A 1 99 ? 2.820 -14.608 -10.486 1.00 86.81 99 ASP A N 1
ATOM 697 C CA . ASP A 1 99 ? 1.712 -14.706 -11.423 1.00 86.81 99 ASP A CA 1
ATOM 698 C C . ASP A 1 99 ? 1.723 -13.556 -12.431 1.00 86.81 99 ASP A C 1
ATOM 700 O O . ASP A 1 99 ? 2.223 -12.457 -12.182 1.00 86.81 99 ASP A O 1
ATOM 704 N N . LYS A 1 100 ? 1.134 -13.807 -13.600 1.00 84.31 100 LYS A N 1
ATOM 705 C CA . LYS A 1 100 ? 0.889 -12.762 -14.594 1.00 84.31 100 LYS A CA 1
ATOM 706 C C . LYS A 1 100 ? -0.515 -12.203 -14.396 1.00 84.31 100 LYS A C 1
ATOM 708 O O . LYS A 1 100 ? -1.447 -12.985 -14.202 1.00 84.31 100 LYS A O 1
ATOM 713 N N . PRO A 1 101 ? -0.698 -10.875 -14.485 1.00 85.56 101 PRO A N 1
ATOM 714 C CA . PRO A 1 101 ? -2.021 -10.301 -14.357 1.00 85.56 101 PRO A CA 1
ATOM 715 C C . PRO A 1 101 ? -2.922 -10.789 -15.492 1.00 85.56 101 PRO A C 1
ATOM 717 O O . PRO A 1 101 ? -2.525 -10.834 -16.659 1.00 85.56 101 PRO A O 1
ATOM 720 N N . LEU A 1 102 ? -4.153 -11.135 -15.135 1.00 91.81 102 LEU A N 1
ATOM 721 C CA . LEU A 1 102 ? -5.188 -11.492 -16.095 1.00 91.81 102 LEU A CA 1
ATOM 722 C C . LEU A 1 102 ? -5.876 -10.231 -16.614 1.00 91.81 102 LEU A C 1
ATOM 724 O O . LEU A 1 102 ? -5.978 -9.220 -15.918 1.00 91.81 102 LEU A O 1
ATOM 728 N N . MET A 1 103 ? -6.401 -10.314 -17.831 1.00 93.44 103 MET A N 1
ATOM 729 C CA . MET A 1 103 ? -7.268 -9.285 -18.394 1.00 93.44 103 MET A CA 1
ATOM 730 C C . MET A 1 103 ? -8.725 -9.718 -18.264 1.00 93.44 103 MET A C 1
ATOM 732 O O . MET A 1 103 ? -9.086 -10.829 -18.653 1.00 93.44 103 MET A O 1
ATOM 736 N N . ARG A 1 104 ? -9.575 -8.828 -17.749 1.00 94.31 104 ARG A N 1
ATOM 737 C CA . ARG A 1 104 ? -11.030 -9.011 -17.698 1.00 94.31 104 ARG A CA 1
ATOM 738 C C . ARG A 1 104 ? -11.711 -7.697 -18.049 1.00 94.31 104 ARG A C 1
ATOM 740 O O . ARG A 1 104 ? -11.351 -6.664 -17.495 1.00 94.31 104 ARG A O 1
ATOM 747 N N . ASP A 1 105 ? -12.656 -7.717 -18.985 1.00 93.25 105 ASP A N 1
ATOM 748 C CA . ASP A 1 105 ? -13.408 -6.526 -19.418 1.00 93.25 105 ASP A CA 1
ATOM 749 C C . ASP A 1 105 ? -12.507 -5.333 -19.798 1.00 93.25 105 ASP A C 1
ATOM 751 O O . ASP A 1 105 ? -12.747 -4.189 -19.405 1.00 93.25 105 ASP A O 1
ATOM 755 N N . ASN A 1 106 ? -11.426 -5.615 -20.535 1.00 90.94 106 ASN A N 1
ATOM 756 C CA . ASN A 1 106 ? -10.401 -4.644 -20.936 1.00 90.94 106 ASN A CA 1
ATOM 757 C C . ASN A 1 106 ? -9.679 -3.947 -19.760 1.00 90.94 106 ASN A C 1
ATOM 759 O O . ASN A 1 106 ? -9.170 -2.834 -19.898 1.00 90.94 106 ASN A O 1
ATOM 763 N N . LYS A 1 107 ? -9.637 -4.595 -18.590 1.00 88.31 107 LYS A N 1
ATOM 764 C CA . LYS A 1 107 ? -8.927 -4.130 -17.395 1.00 88.31 107 LYS A CA 1
ATOM 765 C C . LYS A 1 107 ? -7.967 -5.195 -16.891 1.00 88.31 107 LYS A C 1
ATOM 767 O O . LYS A 1 107 ? -8.273 -6.385 -16.910 1.00 88.31 107 LYS A O 1
ATOM 772 N N . ILE A 1 108 ? -6.830 -4.729 -16.387 1.00 88.94 108 ILE A N 1
ATOM 773 C CA . ILE A 1 108 ? -5.874 -5.546 -15.645 1.00 88.94 108 ILE A CA 1
ATOM 774 C C . ILE A 1 108 ? -6.520 -5.909 -14.305 1.00 88.94 108 ILE A C 1
ATOM 776 O O . ILE A 1 108 ? -6.928 -5.019 -13.554 1.00 88.94 108 ILE A O 1
ATOM 780 N N . VAL A 1 109 ? -6.626 -7.204 -14.012 1.00 91.25 109 VAL A N 1
ATOM 781 C CA . VAL A 1 109 ? -6.998 -7.694 -12.683 1.00 91.25 109 VAL A CA 1
ATOM 782 C C . VAL A 1 109 ? -5.758 -7.581 -11.790 1.00 91.25 109 VAL A C 1
ATOM 784 O O . VAL A 1 109 ? -4.734 -8.181 -12.130 1.00 91.25 109 VAL A O 1
ATOM 787 N N . PRO A 1 110 ? -5.805 -6.800 -10.692 1.00 89.38 110 PRO A N 1
ATOM 788 C CA . PRO A 1 110 ? -4.673 -6.683 -9.783 1.00 89.38 110 PRO A CA 1
ATOM 789 C C . PRO A 1 110 ? -4.293 -8.041 -9.197 1.00 89.38 110 PRO A C 1
ATOM 791 O O . PRO A 1 110 ? -5.164 -8.841 -8.862 1.00 89.38 110 PRO A O 1
ATOM 794 N N . LEU A 1 111 ? -2.990 -8.274 -9.076 1.00 90.38 111 LEU A N 1
ATOM 795 C CA . LEU A 1 111 ? -2.457 -9.392 -8.310 1.00 90.38 111 LEU A CA 1
ATOM 796 C C . LEU A 1 111 ? -2.439 -9.007 -6.828 1.00 90.38 111 LEU A C 1
ATOM 798 O O . LEU A 1 111 ? -2.207 -7.842 -6.499 1.00 90.38 111 LEU A O 1
ATOM 802 N N . GLU A 1 112 ? -2.677 -9.981 -5.958 1.00 90.06 112 GLU A N 1
ATOM 803 C CA . GLU A 1 112 ? -2.583 -9.817 -4.506 1.00 90.06 112 GLU A CA 1
ATOM 804 C C . GLU A 1 112 ? -1.217 -10.334 -4.032 1.00 90.06 112 GLU A C 1
ATOM 806 O O . GLU A 1 112 ? -0.688 -11.294 -4.601 1.00 90.06 112 GLU A O 1
ATOM 811 N N . ALA A 1 113 ? -0.646 -9.677 -3.023 1.00 84.19 113 ALA A N 1
ATOM 812 C CA . ALA A 1 113 ? 0.660 -9.981 -2.438 1.00 84.19 113 ALA A CA 1
ATOM 813 C C . ALA A 1 113 ? 0.544 -10.162 -0.922 1.00 84.19 113 ALA A C 1
ATOM 815 O O . ALA A 1 113 ? -0.341 -9.503 -0.325 1.00 84.19 113 ALA A O 1
#

Sequence (113 aa):
MREALERDVRAALNDVPGVETLDLTFRTKVRASGAGRSDAQPIKGVKNTIAVASGKGGVGKSTVAVNLAVSLAQAGAKVGLLDTDVYGPSAPLMMGVNDKPLMRDNKIVPLEA

pLDDT: mean 87.19, std 9.64, range [55.16, 97.31]